Protein AF-A0A6A3HGG6-F1 (afdb_monomer_lite)

Sequence (88 aa):
MPISEVDDPLTRSMASWKPVSSKTLKLDIQTCAPNVGGVIKKELGEIFGVMWDGWTHGTVHYVGIYGVTFVNGKHRERLTVAVAFGGR

Organism: NCBI:txid129364

Foldseek 3Di:
DPLVCLPPPVSVVPVPDDRDHSVRVVVVCVVCLVVVVVVVPVVLDPDWDWDWDWDDDDQKIKIWIWTWHQDPNDIDIDGNDMDIDGDD

Radius of gyration: 17.35 Å; chains: 1; bounding box: 35×35×41 Å

Structure (mmCIF, N/CA/C/O backbone):
data_AF-A0A6A3HGG6-F1
#
_entry.id   AF-A0A6A3HGG6-F1
#
loop_
_atom_site.group_PDB
_atom_site.id
_atom_site.type_symbol
_atom_site.label_atom_id
_atom_site.label_alt_id
_atom_site.label_comp_id
_atom_site.label_asym_id
_atom_site.label_entity_id
_atom_site.label_seq_id
_atom_site.pdbx_PDB_ins_code
_atom_site.Cartn_x
_atom_site.Cartn_y
_atom_site.Cartn_z
_atom_site.occupancy
_atom_site.B_iso_or_equiv
_atom_site.auth_seq_id
_atom_site.auth_comp_id
_atom_site.auth_asym_id
_atom_site.auth_atom_id
_atom_site.pdbx_PDB_model_num
ATOM 1 N N . MET A 1 1 ? 7.417 9.195 -11.202 1.00 73.81 1 MET A N 1
ATOM 2 C CA . MET A 1 1 ? 7.904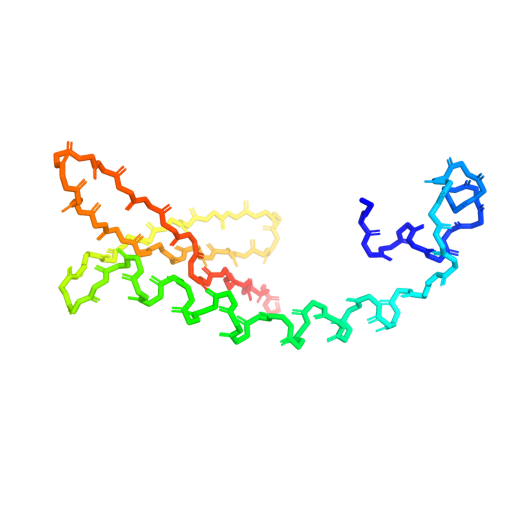 8.292 -12.258 1.00 73.81 1 MET A CA 1
ATOM 3 C C . MET A 1 1 ? 7.464 6.873 -11.913 1.00 73.81 1 MET A C 1
ATOM 5 O O . MET A 1 1 ? 7.852 6.390 -10.851 1.00 73.81 1 MET A O 1
ATOM 9 N N . PRO A 1 2 ? 6.590 6.247 -12.714 1.00 84.88 2 PRO A N 1
ATOM 10 C CA . PRO A 1 2 ? 6.288 4.817 -12.662 1.00 84.88 2 PRO A CA 1
ATOM 11 C C . PRO A 1 2 ? 7.556 3.956 -12.666 1.00 84.88 2 PRO A C 1
ATOM 13 O O . PRO A 1 2 ? 8.533 4.306 -13.320 1.00 84.88 2 PRO A O 1
ATOM 16 N N . ILE A 1 3 ? 7.534 2.802 -11.987 1.00 87.44 3 ILE A N 1
ATOM 17 C CA . ILE A 1 3 ? 8.694 1.887 -11.908 1.00 87.44 3 ILE A CA 1
ATOM 18 C C . ILE A 1 3 ? 9.181 1.464 -13.305 1.00 87.44 3 ILE A C 1
ATOM 20 O O . ILE A 1 3 ? 10.384 1.333 -13.515 1.00 87.44 3 ILE A O 1
ATOM 24 N N . SER A 1 4 ? 8.262 1.288 -14.258 1.00 87.81 4 SER A N 1
ATOM 25 C CA . SER A 1 4 ? 8.564 0.940 -15.653 1.00 87.81 4 SER A CA 1
ATOM 26 C C . SER A 1 4 ? 9.350 2.017 -16.401 1.00 87.81 4 SER A C 1
ATOM 28 O O . SER A 1 4 ? 10.085 1.694 -17.325 1.00 87.81 4 SER A O 1
ATOM 30 N N . GLU A 1 5 ? 9.218 3.280 -16.003 1.00 90.38 5 GLU A N 1
ATOM 31 C CA . GLU A 1 5 ? 9.891 4.414 -16.643 1.00 90.38 5 GLU A CA 1
ATOM 32 C C . GLU A 1 5 ? 11.271 4.702 -16.036 1.00 90.38 5 GLU A C 1
ATOM 34 O O . GLU A 1 5 ? 12.070 5.424 -16.621 1.00 90.38 5 GLU A O 1
ATOM 39 N N . VAL A 1 6 ? 11.592 4.123 -14.873 1.00 90.25 6 VAL A N 1
ATOM 40 C CA . VAL A 1 6 ? 12.874 4.360 -14.180 1.00 90.25 6 VAL A CA 1
ATOM 41 C C . VAL A 1 6 ? 14.065 3.894 -15.009 1.00 90.25 6 VAL A C 1
ATOM 43 O O . VAL A 1 6 ? 15.110 4.546 -15.039 1.00 90.25 6 VAL A O 1
ATOM 46 N N . ASP A 1 7 ? 13.899 2.769 -15.701 1.00 90.31 7 ASP A N 1
ATOM 47 C CA . ASP A 1 7 ? 14.931 2.222 -16.574 1.00 90.31 7 ASP A CA 1
ATOM 48 C C . ASP A 1 7 ? 14.792 2.707 -18.028 1.00 90.31 7 ASP A C 1
ATOM 50 O O . ASP A 1 7 ? 15.658 2.407 -18.852 1.00 90.31 7 ASP A O 1
ATOM 54 N N . ASP A 1 8 ? 13.770 3.503 -18.354 1.00 91.25 8 ASP A N 1
ATOM 55 C CA . ASP A 1 8 ? 13.611 4.076 -19.689 1.00 91.25 8 ASP A CA 1
ATOM 56 C C . ASP A 1 8 ? 14.669 5.177 -19.934 1.00 91.25 8 ASP A C 1
ATOM 58 O O . ASP A 1 8 ? 14.777 6.120 -19.141 1.00 91.25 8 ASP A O 1
ATOM 62 N N . PRO A 1 9 ? 15.499 5.089 -20.994 1.00 89.12 9 PRO A N 1
ATOM 63 C CA . PRO A 1 9 ? 16.569 6.057 -21.239 1.00 89.12 9 PRO A CA 1
ATOM 64 C C . PRO A 1 9 ? 16.070 7.484 -21.484 1.00 89.12 9 PRO A C 1
ATOM 66 O O . PRO A 1 9 ? 16.693 8.432 -21.000 1.00 89.12 9 PRO A O 1
ATOM 69 N N . LEU A 1 10 ? 14.953 7.646 -22.203 1.00 90.38 10 LEU A N 1
ATOM 70 C CA . LEU A 1 10 ? 14.407 8.962 -22.533 1.00 90.38 10 LEU A CA 1
ATOM 71 C C . LEU A 1 10 ? 13.881 9.644 -21.270 1.00 90.38 10 LEU A C 1
ATOM 73 O O . LEU A 1 10 ? 14.333 10.736 -20.923 1.00 90.38 10 LEU A O 1
ATOM 77 N N . THR A 1 11 ? 13.012 8.960 -20.531 1.00 87.75 11 THR A N 1
ATOM 78 C CA . THR A 1 11 ? 12.445 9.458 -19.276 1.00 87.75 11 THR A CA 1
ATOM 79 C C . THR A 1 11 ? 13.540 9.800 -18.273 1.00 87.75 11 THR A C 1
ATOM 81 O O . THR A 1 11 ? 13.519 10.865 -17.655 1.00 87.75 11 THR A O 1
ATOM 84 N N . ARG A 1 12 ? 14.564 8.951 -18.161 1.00 84.25 12 ARG A N 1
ATOM 85 C CA . ARG A 1 12 ? 15.703 9.184 -17.269 1.00 84.25 12 ARG A CA 1
ATOM 86 C C . ARG A 1 12 ? 16.562 10.375 -17.676 1.00 84.25 12 ARG A C 1
ATOM 88 O O . ARG A 1 12 ? 16.982 11.122 -16.796 1.00 84.25 12 ARG A O 1
ATOM 95 N N . SER A 1 13 ? 16.792 10.581 -18.973 1.00 87.06 13 SER A N 1
ATOM 96 C CA . SER A 1 13 ? 17.522 11.760 -19.458 1.00 87.06 13 SER A CA 1
ATOM 97 C C . SER A 1 13 ? 16.803 13.072 -19.121 1.00 87.06 13 SER A C 1
ATOM 99 O O . SER A 1 13 ? 17.452 14.076 -18.840 1.00 87.06 13 SER A O 1
ATOM 101 N N . MET A 1 14 ? 15.469 13.049 -19.071 1.00 88.25 14 MET A N 1
ATOM 102 C CA . MET A 1 14 ? 14.648 14.215 -18.742 1.00 88.25 14 MET A CA 1
ATOM 103 C C . MET A 1 14 ? 14.474 14.425 -17.232 1.00 88.25 14 MET A C 1
ATOM 105 O O . MET A 1 14 ? 14.345 15.558 -16.772 1.00 88.25 14 MET A O 1
ATOM 109 N N . ALA A 1 15 ? 14.471 13.349 -16.442 1.00 80.88 15 ALA A N 1
ATOM 110 C CA . ALA A 1 15 ? 14.049 13.383 -15.045 1.00 80.88 15 ALA A CA 1
ATOM 111 C C . ALA A 1 15 ? 14.941 14.206 -14.105 1.00 80.88 15 ALA A C 1
ATOM 113 O O . ALA A 1 15 ? 14.511 14.512 -12.998 1.00 80.88 15 ALA A O 1
ATOM 114 N N . SER A 1 16 ? 16.162 14.581 -14.503 1.00 83.19 16 SER A N 1
ATOM 115 C CA . SER A 1 16 ? 17.114 15.344 -13.669 1.00 83.19 16 SER A CA 1
ATOM 116 C C . SER A 1 16 ? 17.375 14.731 -12.276 1.00 83.19 16 SER A C 1
ATOM 118 O O . SER A 1 16 ? 17.841 15.409 -11.361 1.00 83.19 16 SER A O 1
ATOM 120 N N . TRP A 1 17 ? 17.059 13.446 -12.086 1.00 79.69 17 TRP A N 1
ATOM 121 C CA . TRP A 1 17 ? 17.221 12.730 -10.822 1.00 79.69 17 TRP A CA 1
ATOM 122 C C . TRP A 1 17 ? 18.583 12.045 -10.759 1.00 79.69 17 TRP A C 1
ATOM 124 O O . TRP A 1 17 ? 19.189 11.720 -11.781 1.00 79.69 17 TRP A O 1
ATOM 134 N N . LYS A 1 18 ? 19.062 11.791 -9.535 1.00 84.56 18 LYS A N 1
ATOM 135 C CA . LYS A 1 18 ? 20.253 10.959 -9.337 1.00 84.56 18 LYS A CA 1
ATOM 136 C C . LYS A 1 18 ? 20.018 9.577 -9.970 1.00 84.56 18 LYS A C 1
ATOM 138 O O . LYS A 1 18 ? 18.905 9.060 -9.848 1.00 84.56 18 LYS A O 1
ATOM 143 N N . PRO A 1 19 ? 21.033 8.969 -10.612 1.00 82.12 19 PRO A N 1
ATOM 144 C CA . PRO A 1 19 ? 20.879 7.657 -11.226 1.00 82.12 19 PRO A CA 1
ATOM 145 C C . PRO A 1 19 ? 20.366 6.618 -10.220 1.00 82.12 19 PRO A C 1
ATOM 147 O O . PRO A 1 19 ? 20.986 6.390 -9.183 1.00 82.12 19 PRO A O 1
ATOM 150 N N . VAL A 1 20 ? 19.240 5.983 -10.544 1.00 88.25 20 VAL A N 1
ATOM 151 C CA . VAL A 1 20 ? 18.632 4.883 -9.785 1.00 88.25 20 VAL A CA 1
ATOM 152 C C . VAL A 1 20 ? 18.066 3.859 -10.773 1.00 88.25 20 VAL A C 1
ATOM 154 O O . VAL A 1 20 ? 17.748 4.211 -11.909 1.00 88.25 20 VAL A O 1
ATOM 157 N N . SER A 1 21 ? 17.988 2.590 -10.369 1.00 89.31 21 SER A N 1
ATOM 158 C CA . SER A 1 21 ? 17.374 1.522 -11.172 1.00 89.31 21 SER A CA 1
ATOM 159 C C . SER A 1 21 ? 15.967 1.201 -10.679 1.00 89.31 21 SER A C 1
ATOM 161 O O . SER A 1 21 ? 15.668 1.392 -9.495 1.00 89.31 21 SER A O 1
ATOM 163 N N . SER A 1 22 ? 15.117 0.641 -11.544 1.00 92.00 22 SER A N 1
ATOM 164 C CA . SER A 1 22 ? 13.782 0.174 -11.136 1.00 92.00 22 SER A CA 1
ATOM 165 C C . SER A 1 22 ? 13.850 -0.848 -9.992 1.00 92.00 22 SER A C 1
ATOM 167 O O . SER A 1 22 ? 13.017 -0.832 -9.086 1.00 92.00 22 SER A O 1
ATOM 169 N N . LYS A 1 23 ? 14.884 -1.703 -9.991 1.00 92.44 23 LYS A N 1
ATOM 170 C CA . LYS A 1 23 ? 15.135 -2.716 -8.956 1.00 92.44 23 LYS A CA 1
ATOM 171 C C . LYS A 1 23 ? 15.427 -2.075 -7.604 1.00 92.44 23 LYS A C 1
ATOM 173 O O . LYS A 1 23 ? 14.808 -2.451 -6.613 1.00 92.44 23 LYS A O 1
ATOM 178 N N . THR A 1 24 ? 16.337 -1.102 -7.579 1.00 91.94 24 THR A N 1
ATOM 179 C CA . THR A 1 24 ? 16.679 -0.355 -6.361 1.00 91.94 24 THR A CA 1
ATOM 180 C C . THR A 1 24 ? 15.464 0.405 -5.849 1.00 91.94 24 THR A C 1
ATOM 182 O O . THR A 1 24 ? 15.108 0.254 -4.689 1.00 91.94 24 THR A O 1
ATOM 185 N N . LEU A 1 25 ? 14.756 1.125 -6.726 1.00 91.50 25 LEU A N 1
ATOM 186 C CA . LEU A 1 25 ? 13.567 1.875 -6.326 1.00 91.50 25 LEU A CA 1
ATOM 187 C C . LEU A 1 25 ? 12.476 0.959 -5.752 1.00 91.50 25 LEU A C 1
ATOM 189 O O . LEU A 1 25 ? 11.828 1.304 -4.768 1.00 91.50 25 LEU A O 1
ATOM 193 N N . LYS A 1 26 ? 12.279 -0.230 -6.332 1.00 92.69 26 LYS A N 1
ATOM 194 C CA . LYS A 1 26 ? 11.318 -1.213 -5.819 1.00 92.69 26 LYS A CA 1
ATOM 195 C C . LYS A 1 26 ? 11.700 -1.713 -4.423 1.00 92.69 26 LYS A C 1
ATOM 197 O O . LYS A 1 26 ? 10.822 -1.812 -3.568 1.00 92.69 26 LYS A O 1
ATOM 202 N N . LEU A 1 27 ? 12.980 -2.004 -4.188 1.00 93.75 27 LEU A N 1
ATOM 203 C CA . LEU A 1 27 ? 13.483 -2.396 -2.867 1.00 93.75 27 LEU A CA 1
ATOM 204 C C . LEU A 1 27 ? 13.331 -1.264 -1.845 1.00 93.75 27 LEU A C 1
ATOM 206 O O . LEU A 1 27 ? 12.907 -1.514 -0.718 1.00 93.75 27 LEU A O 1
ATOM 210 N N . ASP A 1 28 ? 13.601 -0.023 -2.243 1.00 92.06 28 ASP A N 1
ATOM 211 C CA . ASP A 1 28 ? 13.427 1.146 -1.380 1.00 92.06 28 ASP A CA 1
ATOM 212 C C . ASP A 1 28 ? 11.958 1.331 -0.991 1.00 92.06 28 ASP A C 1
ATOM 214 O O . ASP A 1 28 ? 11.654 1.514 0.187 1.00 92.06 28 ASP A O 1
ATOM 218 N N . ILE A 1 29 ? 11.025 1.197 -1.944 1.00 91.69 29 ILE A N 1
ATOM 219 C CA . ILE A 1 29 ? 9.578 1.232 -1.671 1.00 91.69 29 ILE A CA 1
ATOM 220 C C . ILE A 1 29 ? 9.191 0.135 -0.669 1.00 91.69 29 ILE A C 1
ATOM 222 O O . ILE A 1 29 ? 8.478 0.408 0.297 1.00 91.69 29 ILE A O 1
ATOM 226 N N . GLN A 1 30 ? 9.683 -1.094 -0.860 1.00 92.75 30 GLN A N 1
ATOM 227 C CA . GLN A 1 30 ? 9.421 -2.208 0.058 1.00 92.75 30 GLN A CA 1
ATOM 228 C C . GLN A 1 30 ? 9.990 -1.952 1.457 1.00 92.75 30 GLN A C 1
ATOM 230 O O . GLN A 1 30 ? 9.332 -2.246 2.451 1.00 92.75 30 GLN A O 1
ATOM 235 N N . THR A 1 31 ? 11.179 -1.358 1.540 1.00 94.94 31 THR A N 1
ATOM 236 C CA . THR A 1 31 ? 11.845 -1.024 2.807 1.00 94.94 31 THR A CA 1
ATOM 237 C C . THR A 1 31 ? 11.161 0.147 3.516 1.00 94.94 31 THR A C 1
ATOM 239 O O . THR A 1 31 ? 11.135 0.208 4.743 1.00 94.94 31 THR A O 1
ATOM 242 N N . CYS A 1 32 ? 10.554 1.065 2.761 1.00 93.75 32 CYS A N 1
ATOM 243 C CA . CYS A 1 32 ? 9.787 2.179 3.310 1.00 93.75 32 CYS A CA 1
ATOM 244 C C . CYS A 1 32 ? 8.401 1.756 3.814 1.00 93.75 32 CYS A C 1
ATOM 246 O O . CYS A 1 32 ? 7.870 2.398 4.721 1.00 93.75 32 CYS A O 1
ATOM 248 N N . ALA A 1 33 ? 7.811 0.689 3.265 1.00 91.25 33 ALA A N 1
ATOM 249 C CA . ALA A 1 33 ? 6.448 0.272 3.592 1.00 91.25 33 ALA A CA 1
ATOM 250 C C . ALA A 1 33 ? 6.203 0.034 5.103 1.00 91.25 33 ALA A C 1
ATOM 252 O O . ALA A 1 33 ? 5.205 0.551 5.609 1.00 91.25 33 ALA A O 1
ATOM 253 N N . PRO A 1 34 ? 7.094 -0.629 5.873 1.00 93.19 34 PRO A N 1
ATOM 254 C CA . PRO A 1 34 ? 6.940 -0.753 7.325 1.00 93.19 34 PRO A CA 1
ATOM 255 C C . PRO A 1 34 ? 6.922 0.594 8.060 1.00 93.19 34 PRO A C 1
ATOM 257 O O . PRO A 1 34 ? 6.120 0.784 8.972 1.00 93.19 34 PRO A O 1
ATOM 260 N N . ASN A 1 35 ? 7.762 1.549 7.644 1.00 94.50 35 ASN A N 1
ATOM 261 C CA . ASN A 1 35 ? 7.814 2.882 8.252 1.00 94.50 35 ASN A CA 1
ATOM 262 C C . ASN A 1 35 ? 6.517 3.654 7.994 1.00 94.50 35 ASN A C 1
ATOM 264 O O . ASN A 1 35 ? 5.956 4.252 8.913 1.00 94.50 35 ASN A O 1
ATOM 268 N N . VAL A 1 36 ? 6.001 3.586 6.763 1.00 91.56 36 VAL A N 1
ATOM 269 C CA . VAL A 1 36 ? 4.693 4.155 6.408 1.00 91.56 36 VAL A CA 1
ATOM 270 C C . VAL A 1 36 ? 3.582 3.490 7.226 1.00 91.56 36 VAL A C 1
ATOM 272 O O . VAL A 1 36 ? 2.748 4.189 7.794 1.00 91.56 36 VAL A O 1
ATOM 275 N N . GLY A 1 37 ? 3.613 2.162 7.377 1.00 91.12 37 GLY A N 1
ATOM 276 C CA . GLY A 1 37 ? 2.681 1.424 8.233 1.00 91.12 37 GLY A CA 1
ATOM 277 C C . GLY A 1 37 ? 2.729 1.869 9.699 1.00 91.12 37 GLY A C 1
ATOM 278 O O . GLY A 1 37 ? 1.686 2.023 10.331 1.00 91.12 37 GLY A O 1
ATOM 279 N N . GLY A 1 38 ? 3.921 2.154 10.232 1.00 92.81 38 GLY A N 1
ATOM 280 C CA . GLY A 1 38 ? 4.097 2.711 11.575 1.00 92.81 38 GLY A CA 1
ATOM 281 C C . GLY A 1 38 ? 3.465 4.098 11.740 1.00 92.81 38 GLY A C 1
ATOM 282 O O . GLY A 1 38 ? 2.805 4.359 12.748 1.00 92.81 38 GLY A O 1
ATOM 283 N N . VAL A 1 39 ? 3.607 4.970 10.736 1.00 91.88 39 VAL A N 1
ATOM 284 C CA . VAL A 1 39 ? 2.949 6.289 10.718 1.00 91.88 39 VAL A CA 1
ATOM 285 C C . VAL A 1 39 ? 1.431 6.136 10.652 1.00 91.88 39 VAL A C 1
ATOM 287 O O . VAL A 1 39 ? 0.734 6.743 11.463 1.00 91.88 39 VAL A O 1
ATOM 290 N N . ILE A 1 40 ? 0.920 5.282 9.760 1.00 90.56 40 ILE A N 1
ATOM 291 C CA . ILE A 1 40 ? -0.520 5.008 9.632 1.00 90.56 40 ILE A CA 1
ATOM 292 C C . ILE A 1 40 ? -1.084 4.479 10.954 1.00 90.56 40 ILE A C 1
ATOM 294 O O . ILE A 1 40 ? -2.101 4.982 11.421 1.00 90.56 40 ILE A O 1
ATOM 298 N N . LYS A 1 41 ? -0.403 3.531 11.611 1.00 90.56 41 LYS A N 1
ATOM 299 C CA . LYS A 1 41 ? -0.816 3.009 12.924 1.00 90.56 41 LYS A CA 1
ATOM 300 C C . LYS A 1 41 ? -0.950 4.125 13.963 1.00 90.56 41 LYS A C 1
ATOM 302 O O . LYS A 1 41 ? -1.930 4.165 14.700 1.00 90.56 41 LYS A O 1
ATOM 307 N N . LYS A 1 42 ? 0.023 5.040 14.019 1.00 90.56 42 LYS A N 1
ATOM 308 C CA . LYS A 1 42 ? -0.015 6.183 14.941 1.00 90.56 42 LYS A CA 1
ATOM 309 C C . LYS A 1 42 ? -1.156 7.149 14.615 1.00 90.56 42 LYS A C 1
ATOM 311 O O . LYS A 1 42 ? -1.740 7.715 15.531 1.00 90.56 42 LYS A O 1
ATOM 316 N N . GLU A 1 43 ? -1.452 7.358 13.334 1.00 88.94 43 GLU A N 1
ATOM 317 C CA . GLU A 1 43 ? -2.544 8.233 12.902 1.00 88.94 43 GLU A CA 1
ATOM 318 C C . GLU A 1 43 ? -3.932 7.639 13.162 1.00 88.94 43 GLU A C 1
ATOM 320 O O . GLU A 1 43 ? -4.822 8.384 13.563 1.00 88.94 43 GLU A O 1
ATOM 325 N N . LEU A 1 44 ? -4.119 6.334 12.933 1.00 90.50 44 LEU A N 1
ATOM 326 C CA . LEU A 1 44 ? -5.395 5.643 13.141 1.00 90.50 44 LEU A CA 1
ATOM 327 C C . LEU A 1 44 ? -5.739 5.497 14.628 1.00 90.50 44 LEU A C 1
ATOM 329 O O . LEU A 1 44 ? -6.910 5.600 14.990 1.00 90.50 44 LEU A O 1
ATOM 333 N N . GLY A 1 45 ? -4.724 5.316 15.478 1.00 88.50 45 GLY A N 1
ATOM 334 C CA . GLY A 1 45 ? -4.901 5.075 16.907 1.00 88.50 45 GLY A CA 1
ATOM 335 C C . GLY A 1 45 ? -5.331 3.638 17.212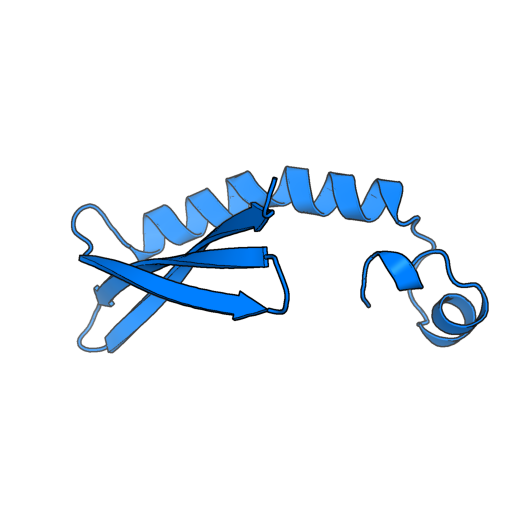 1.00 88.50 45 GLY A C 1
ATOM 336 O O . GLY A 1 45 ? -5.216 2.744 16.376 1.00 88.50 45 GLY A O 1
ATOM 337 N N . GLU A 1 46 ? -5.795 3.403 18.440 1.00 87.88 46 GLU A N 1
ATOM 338 C CA . GLU A 1 46 ? -6.221 2.068 18.892 1.00 87.88 46 GLU A CA 1
ATOM 339 C C . GLU A 1 46 ? -7.612 1.680 18.380 1.00 87.88 46 GLU A C 1
ATOM 341 O O . GLU A 1 46 ? -7.887 0.499 18.181 1.00 87.88 46 GLU A O 1
ATOM 346 N N . ILE A 1 47 ? -8.476 2.673 18.144 1.00 88.44 47 ILE A N 1
ATOM 347 C CA . ILE A 1 47 ? -9.846 2.483 17.668 1.00 88.44 47 ILE A CA 1
ATOM 348 C C . ILE A 1 47 ? -9.997 3.224 16.345 1.00 88.44 47 ILE A C 1
ATOM 350 O O . ILE A 1 47 ? -9.919 4.450 16.289 1.00 88.44 47 ILE A O 1
ATOM 354 N N . PHE A 1 48 ? -10.238 2.464 15.284 1.00 91.94 48 PHE A N 1
ATOM 355 C CA . PHE A 1 48 ? -10.472 2.974 13.942 1.00 91.94 48 PHE A CA 1
ATOM 356 C C . PHE A 1 48 ? -11.493 2.086 13.224 1.00 91.94 48 PHE A C 1
ATOM 358 O O . PHE A 1 48 ? -11.646 0.905 13.536 1.00 91.94 48 PHE A O 1
ATOM 365 N N . GLY A 1 49 ? -12.214 2.668 12.272 1.00 92.31 49 GLY A N 1
ATOM 366 C CA . GLY A 1 49 ? -13.078 1.941 11.351 1.00 92.31 49 GLY A CA 1
ATOM 367 C C . GLY A 1 49 ? -12.287 1.387 10.171 1.00 92.31 49 GLY A C 1
ATOM 368 O O . GLY A 1 49 ? -11.236 1.913 9.809 1.00 92.31 49 GLY A O 1
ATOM 369 N N . VAL A 1 50 ? -12.810 0.338 9.543 1.00 93.38 50 VAL A N 1
ATOM 370 C CA . VAL A 1 50 ? -12.269 -0.203 8.293 1.00 93.38 50 VAL A CA 1
ATOM 371 C C . VAL A 1 50 ? -13.321 -0.045 7.205 1.00 93.38 50 VAL A C 1
ATOM 373 O O . VAL A 1 50 ? -14.470 -0.433 7.404 1.00 93.38 50 VAL A O 1
ATOM 376 N N . MET A 1 51 ? -12.927 0.520 6.067 1.00 94.75 51 MET A N 1
ATOM 377 C CA . MET A 1 51 ? -13.767 0.645 4.878 1.00 94.75 51 MET A CA 1
ATOM 378 C C . MET A 1 51 ? -13.160 -0.160 3.730 1.00 94.75 51 MET A C 1
ATOM 380 O O . MET A 1 51 ? -11.941 -0.167 3.542 1.00 94.75 51 MET A O 1
ATOM 384 N N . TRP A 1 52 ? -14.015 -0.829 2.961 1.00 94.19 52 TRP A N 1
ATOM 385 C CA . TRP A 1 52 ? -13.627 -1.564 1.763 1.00 94.19 52 TRP A CA 1
ATOM 386 C C . TRP A 1 52 ? -14.202 -0.889 0.528 1.00 94.19 52 TRP A C 1
ATOM 388 O O . TRP A 1 52 ? -15.388 -0.571 0.508 1.00 94.19 52 TRP A O 1
ATOM 398 N N . ASP A 1 53 ? -13.370 -0.723 -0.494 1.00 94.62 53 ASP A N 1
ATOM 399 C CA . ASP A 1 53 ? -13.803 -0.300 -1.823 1.00 94.62 53 ASP A CA 1
ATOM 400 C C . ASP A 1 53 ? -13.358 -1.333 -2.857 1.00 94.62 53 ASP A C 1
ATOM 402 O O . ASP A 1 53 ? -12.200 -1.754 -2.877 1.00 94.62 53 ASP A O 1
ATOM 406 N N . GLY A 1 54 ? -14.295 -1.786 -3.682 1.00 94.69 54 GLY A N 1
ATOM 407 C CA . GLY A 1 54 ? -14.079 -2.849 -4.652 1.00 94.69 54 GLY A CA 1
ATOM 408 C C . GLY A 1 54 ? -14.234 -2.320 -6.067 1.00 94.69 54 GLY A C 1
ATOM 409 O O . GLY A 1 54 ? -15.258 -1.729 -6.398 1.00 94.69 54 GLY A O 1
ATOM 410 N N . TRP A 1 55 ? -13.259 -2.589 -6.933 1.00 95.00 55 TRP A N 1
ATOM 411 C CA . TRP A 1 55 ? -13.358 -2.238 -8.350 1.00 95.00 55 TRP A CA 1
ATOM 412 C C . TRP A 1 55 ? -12.858 -3.368 -9.244 1.00 95.00 55 TRP A C 1
ATOM 414 O O . TRP A 1 55 ? -12.208 -4.309 -8.798 1.00 95.00 55 TRP A O 1
ATOM 424 N N . THR A 1 56 ? -13.196 -3.313 -10.529 1.00 94.19 56 THR A N 1
ATOM 425 C CA . THR A 1 56 ? -12.774 -4.311 -11.520 1.00 94.19 56 THR A CA 1
ATOM 426 C C . THR A 1 56 ? -12.193 -3.607 -12.734 1.00 94.19 56 THR A C 1
ATOM 428 O O . THR A 1 56 ? -12.749 -2.615 -13.204 1.00 94.19 56 THR A O 1
ATOM 431 N N . HIS A 1 57 ? -11.083 -4.128 -13.250 1.00 93.19 57 HIS A N 1
ATOM 432 C CA . HIS A 1 57 ? -10.497 -3.694 -14.511 1.00 93.19 57 HIS A CA 1
ATOM 433 C C . HIS A 1 57 ? -10.141 -4.920 -15.358 1.00 93.19 57 HIS A C 1
ATOM 435 O O . HIS A 1 57 ? -9.218 -5.671 -15.037 1.00 93.19 57 HIS A O 1
ATOM 441 N N . GLY A 1 58 ? -10.899 -5.141 -16.435 1.00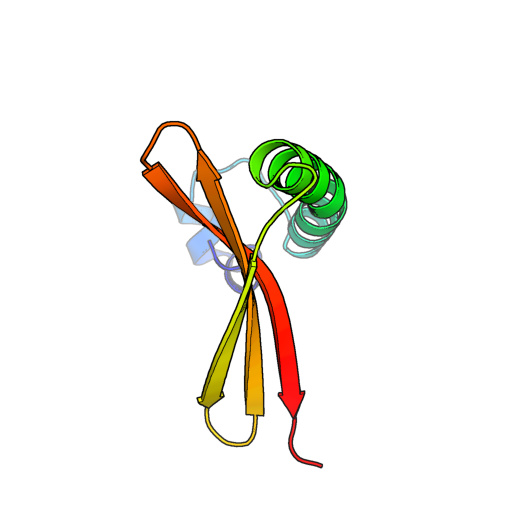 92.31 58 GLY A N 1
ATOM 442 C CA . GLY A 1 58 ? -10.775 -6.345 -17.256 1.00 92.31 58 GLY A CA 1
ATOM 443 C C . GLY A 1 58 ? -11.113 -7.606 -16.457 1.00 92.31 58 GLY A C 1
ATOM 444 O O . GLY A 1 58 ? -12.189 -7.703 -15.875 1.00 92.31 58 GLY A O 1
ATOM 445 N N . THR A 1 59 ? -10.184 -8.562 -16.423 1.00 93.06 59 THR A N 1
ATOM 446 C CA . THR A 1 59 ? -10.307 -9.827 -15.675 1.00 93.06 59 THR A CA 1
ATOM 447 C C . THR A 1 59 ? -9.751 -9.750 -14.252 1.00 93.06 59 THR A C 1
ATOM 449 O O . THR A 1 59 ? -9.681 -10.769 -13.564 1.00 93.06 59 THR A O 1
ATOM 452 N N . VAL A 1 60 ? -9.313 -8.566 -13.81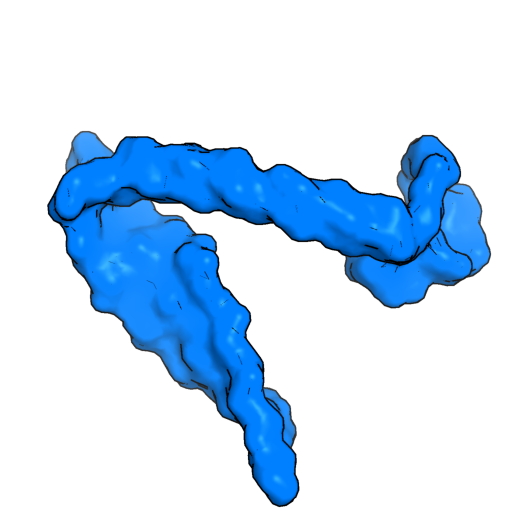1 1.00 94.25 60 VAL A N 1
ATOM 453 C CA . VAL A 1 60 ? -8.718 -8.367 -12.489 1.00 94.25 60 VAL A CA 1
ATOM 454 C C . VAL A 1 60 ? -9.703 -7.629 -11.592 1.00 94.25 60 VAL A C 1
ATOM 456 O O . VAL A 1 60 ? -10.160 -6.528 -11.911 1.00 94.25 60 VAL A O 1
ATOM 459 N N . HIS A 1 61 ? -10.006 -8.235 -10.449 1.00 92.69 61 HIS A N 1
ATOM 460 C CA . HIS A 1 61 ? -10.807 -7.640 -9.387 1.00 92.69 61 HIS A CA 1
ATOM 461 C C . HIS A 1 61 ? -9.885 -7.089 -8.308 1.00 92.69 61 HIS A C 1
ATOM 463 O O . HIS A 1 61 ? -8.880 -7.705 -7.966 1.00 92.69 61 HIS A O 1
ATOM 469 N N . TYR A 1 62 ? -10.228 -5.943 -7.747 1.00 93.38 62 TYR A N 1
ATOM 470 C CA . TYR A 1 62 ? -9.420 -5.263 -6.754 1.00 93.38 62 TYR A CA 1
ATOM 471 C C . TYR A 1 62 ? -10.247 -4.953 -5.517 1.00 93.38 62 TYR A C 1
ATOM 473 O O . TYR A 1 62 ? -11.437 -4.657 -5.615 1.00 93.38 62 TYR A O 1
ATOM 481 N N . VAL A 1 63 ? -9.591 -4.991 -4.360 1.00 95.44 63 VAL A N 1
ATOM 482 C CA . VAL A 1 63 ? -10.155 -4.533 -3.089 1.00 95.44 63 VAL A CA 1
ATOM 483 C C . VAL A 1 63 ? -9.157 -3.595 -2.422 1.00 95.44 63 VAL A C 1
ATOM 485 O O . VAL A 1 63 ? -8.036 -3.994 -2.097 1.00 95.44 63 VAL A O 1
ATOM 488 N N . GLY A 1 64 ? -9.568 -2.349 -2.218 1.00 94.38 64 GLY A N 1
ATOM 489 C CA . GLY A 1 64 ? -8.901 -1.366 -1.377 1.00 94.38 64 GLY A CA 1
ATOM 490 C C . GLY A 1 64 ? -9.421 -1.463 0.053 1.00 94.38 64 GLY A C 1
ATOM 491 O O . GLY A 1 64 ? -10.626 -1.505 0.282 1.00 94.38 64 GLY A O 1
ATOM 492 N N . ILE A 1 65 ? -8.510 -1.510 1.020 1.00 93.88 65 ILE A N 1
ATOM 493 C CA . ILE A 1 65 ? -8.803 -1.529 2.454 1.00 93.88 65 ILE A CA 1
ATOM 494 C C . ILE A 1 65 ? -8.308 -0.219 3.054 1.00 93.88 65 ILE A C 1
ATOM 496 O O . ILE A 1 65 ? -7.108 0.075 3.017 1.00 93.88 65 ILE A O 1
ATOM 500 N N . TYR A 1 66 ? -9.220 0.543 3.645 1.00 93.25 66 TYR A N 1
ATOM 501 C CA . TYR A 1 66 ? -8.955 1.847 4.235 1.00 93.25 66 TYR A CA 1
ATOM 502 C C . TYR A 1 66 ? -9.127 1.785 5.748 1.00 93.25 66 TYR A C 1
ATOM 504 O O . TYR A 1 66 ? -10.140 1.296 6.242 1.00 93.25 66 TYR A O 1
ATOM 512 N N . GLY A 1 67 ? -8.152 2.315 6.480 1.00 93.44 67 GLY A N 1
ATOM 513 C CA . GLY A 1 67 ? -8.324 2.671 7.881 1.00 93.44 67 GLY A CA 1
ATOM 514 C C . GLY A 1 67 ? -8.953 4.056 7.966 1.00 93.44 67 GLY A C 1
ATOM 515 O O . GLY A 1 67 ? -8.484 4.991 7.312 1.00 93.44 67 GLY A O 1
ATOM 516 N N . VAL A 1 68 ? -10.005 4.185 8.763 1.00 92.94 68 VAL A N 1
ATOM 517 C CA . VAL A 1 68 ? -10.801 5.403 8.898 1.00 92.94 68 VAL A CA 1
ATOM 518 C C . VAL A 1 68 ? -10.846 5.814 10.360 1.00 92.94 68 VAL A C 1
ATOM 520 O O . VAL A 1 68 ? -11.175 5.015 11.232 1.00 92.94 68 VAL A O 1
ATOM 523 N N . THR A 1 69 ? -10.528 7.069 10.653 1.00 91.75 69 THR A N 1
ATOM 524 C CA . THR A 1 69 ? -10.569 7.596 12.020 1.00 91.75 69 THR A CA 1
ATOM 5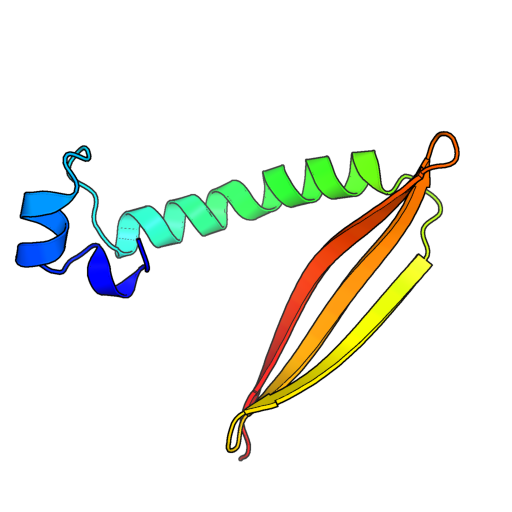25 C C . THR A 1 69 ? -11.077 9.034 12.042 1.00 91.75 69 THR A C 1
ATOM 527 O O . THR A 1 69 ? -10.996 9.763 11.048 1.00 91.75 69 THR A O 1
ATOM 530 N N . PHE A 1 70 ? -11.591 9.458 13.194 1.00 87.50 70 PHE A N 1
ATOM 531 C CA . PHE A 1 70 ? -11.984 10.837 13.455 1.00 87.50 70 PHE A CA 1
ATOM 532 C C . PHE A 1 70 ? -11.072 11.411 14.531 1.00 87.50 70 PHE A C 1
ATOM 534 O O . PHE A 1 70 ? -11.186 11.080 15.707 1.00 87.50 70 PHE A O 1
ATOM 541 N N . VAL A 1 71 ? -10.170 12.303 14.127 1.00 82.44 71 VAL A N 1
ATOM 542 C CA . VAL A 1 71 ? -9.214 12.946 15.036 1.00 82.44 71 VAL A CA 1
ATOM 543 C C . VAL A 1 71 ? -9.452 14.447 15.003 1.00 82.44 71 VAL A C 1
ATOM 545 O O . VAL A 1 71 ? -9.390 15.066 13.939 1.00 82.44 71 VAL A O 1
ATOM 548 N N . ASN A 1 72 ? -9.710 15.047 16.168 1.00 85.19 72 ASN A N 1
ATOM 549 C CA . ASN A 1 72 ? -9.973 16.484 16.329 1.00 85.19 72 ASN A CA 1
ATOM 550 C C . ASN A 1 72 ? -11.100 17.000 15.413 1.00 85.19 72 ASN A C 1
ATOM 552 O O . ASN A 1 72 ? -10.953 18.030 14.755 1.00 85.19 72 ASN A O 1
ATOM 556 N N . GLY A 1 73 ? -12.198 16.244 15.308 1.00 82.94 73 GLY A N 1
ATOM 557 C CA . GLY A 1 73 ? -13.346 16.593 14.461 1.00 82.94 73 GLY A CA 1
ATOM 558 C C . GLY A 1 73 ? -13.089 16.486 12.954 1.00 82.94 73 GLY A C 1
ATOM 559 O O . GLY A 1 73 ? -13.947 16.872 12.16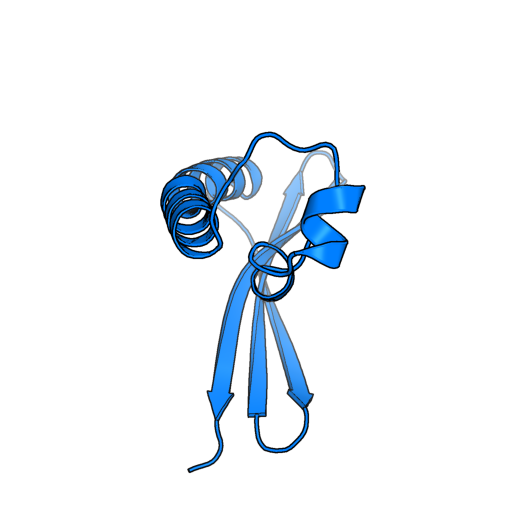6 1.00 82.94 73 GLY A O 1
ATOM 560 N N . LYS A 1 74 ? -11.927 15.967 12.531 1.00 84.94 74 LYS A N 1
ATOM 561 C CA . LYS A 1 74 ? -11.601 15.739 11.121 1.00 84.94 74 LYS A CA 1
ATOM 562 C C . LYS A 1 74 ? -11.607 14.256 10.799 1.00 84.94 74 LYS A C 1
ATOM 564 O O . LYS A 1 74 ? -10.909 13.469 11.439 1.00 84.94 74 LYS A O 1
ATOM 569 N N . HIS A 1 75 ? -12.350 13.924 9.756 1.00 85.19 75 HIS A N 1
ATOM 570 C CA . HIS A 1 75 ? -12.299 12.626 9.115 1.00 85.19 75 HIS A CA 1
ATOM 571 C C . HIS A 1 75 ? -10.936 12.411 8.453 1.00 85.19 75 HIS A C 1
ATOM 573 O O . HIS A 1 75 ? -10.430 13.299 7.758 1.00 85.19 75 HIS A O 1
ATOM 579 N N . ARG A 1 76 ? -10.330 11.249 8.686 1.00 86.50 76 ARG A N 1
ATOM 580 C CA . ARG A 1 76 ? -9.083 10.835 8.045 1.00 86.50 76 ARG A CA 1
ATOM 581 C C . ARG A 1 76 ? -9.234 9.418 7.530 1.00 86.50 76 ARG A C 1
ATOM 583 O O . ARG A 1 76 ? -9.561 8.517 8.294 1.00 86.50 76 ARG A O 1
ATOM 590 N N . GLU A 1 77 ? -8.906 9.239 6.260 1.00 89.31 77 GLU A N 1
ATOM 591 C CA . GLU A 1 77 ? -8.879 7.942 5.596 1.00 89.31 77 GLU A CA 1
ATOM 592 C C . GLU A 1 77 ? -7.460 7.661 5.109 1.00 89.31 77 GLU A C 1
ATOM 594 O O . GLU A 1 77 ? -6.803 8.528 4.520 1.00 89.31 77 GLU A O 1
ATOM 599 N N . ARG A 1 78 ? -6.974 6.447 5.361 1.00 89.19 78 ARG A N 1
ATOM 600 C CA . ARG A 1 78 ? -5.670 5.973 4.895 1.00 89.19 78 ARG A CA 1
ATOM 601 C C . ARG A 1 78 ? -5.829 4.634 4.201 1.00 89.19 78 ARG A C 1
ATOM 603 O O . ARG A 1 78 ? -6.234 3.654 4.826 1.00 89.19 78 ARG A O 1
ATOM 610 N N . LEU A 1 79 ? -5.460 4.577 2.922 1.00 85.88 79 LEU A N 1
ATOM 611 C CA . LEU A 1 79 ? -5.332 3.307 2.217 1.00 85.88 79 LEU A CA 1
ATOM 612 C C . LEU A 1 79 ? -4.244 2.482 2.910 1.00 85.88 79 LEU A C 1
ATOM 614 O O . LEU A 1 79 ? -3.092 2.902 2.996 1.00 85.88 79 LEU A O 1
ATOM 618 N N . THR A 1 80 ? -4.638 1.327 3.429 1.00 84.19 80 THR A N 1
ATOM 619 C CA . THR A 1 80 ? -3.757 0.436 4.187 1.00 84.19 80 THR A CA 1
ATOM 620 C C . THR A 1 80 ? -3.275 -0.709 3.306 1.00 84.19 80 THR A C 1
ATOM 622 O O . THR A 1 80 ? -2.103 -1.073 3.352 1.00 84.19 80 THR A O 1
ATOM 625 N N . VAL A 1 81 ? -4.160 -1.253 2.466 1.00 87.19 81 VAL A N 1
ATOM 626 C CA . VAL A 1 81 ? -3.840 -2.342 1.536 1.00 87.19 81 VAL A CA 1
ATOM 627 C C . VAL A 1 81 ? -4.663 -2.176 0.263 1.00 87.19 81 VAL A C 1
ATOM 629 O O . VAL A 1 81 ? -5.834 -1.822 0.334 1.00 87.19 81 VAL A O 1
ATOM 632 N N . ALA A 1 82 ? -4.076 -2.480 -0.891 1.00 85.88 82 ALA A N 1
ATOM 633 C CA . ALA A 1 82 ? -4.815 -2.754 -2.118 1.00 85.88 82 ALA A CA 1
ATOM 634 C C . ALA A 1 82 ? -4.433 -4.155 -2.608 1.00 85.88 82 ALA A C 1
ATOM 636 O O . ALA A 1 82 ? -3.248 -4.452 -2.763 1.00 85.88 82 ALA A O 1
ATOM 637 N N . VAL A 1 83 ? -5.424 -5.019 -2.817 1.00 89.19 83 VAL A N 1
ATOM 638 C CA . VAL A 1 83 ? -5.223 -6.406 -3.257 1.00 89.19 83 VAL A CA 1
ATOM 639 C C . VAL A 1 83 ? -5.815 -6.578 -4.645 1.00 89.19 83 VAL A C 1
ATOM 641 O O . VAL A 1 83 ? -6.926 -6.120 -4.892 1.00 89.19 83 VAL A O 1
ATOM 644 N N . ALA A 1 84 ? -5.079 -7.242 -5.535 1.00 89.00 84 ALA A N 1
ATOM 645 C CA . ALA A 1 84 ? -5.534 -7.612 -6.869 1.00 89.00 84 ALA A CA 1
ATOM 646 C C . ALA A 1 84 ? -5.757 -9.128 -6.947 1.00 89.00 84 ALA A C 1
ATOM 648 O O . ALA A 1 84 ? -4.896 -9.912 -6.547 1.00 89.00 84 ALA A O 1
ATOM 649 N N . PHE A 1 85 ? -6.894 -9.531 -7.499 1.00 86.88 85 PHE A N 1
ATOM 650 C CA . PHE A 1 85 ? -7.310 -10.908 -7.722 1.00 86.88 85 PHE A CA 1
ATOM 651 C C . PHE A 1 85 ? -7.488 -11.114 -9.227 1.00 86.88 85 PHE A C 1
ATOM 653 O O . PHE A 1 85 ? -8.397 -10.547 -9.833 1.00 86.88 85 PHE A O 1
ATOM 660 N N . GLY A 1 86 ? -6.596 -11.887 -9.847 1.00 79.00 86 GLY A N 1
ATOM 661 C CA . GLY A 1 86 ? -6.715 -12.246 -11.261 1.00 79.00 86 GLY A CA 1
ATOM 662 C C . GLY A 1 86 ? -7.726 -13.372 -11.473 1.00 79.00 86 GLY A C 1
ATOM 663 O O . GLY A 1 86 ? -7.765 -14.323 -10.690 1.00 79.00 86 GLY A O 1
ATOM 664 N N . GLY A 1 87 ? -8.529 -13.272 -12.535 1.00 68.88 87 GLY A N 1
ATOM 665 C CA . GLY A 1 87 ? -9.296 -14.401 -13.060 1.00 68.88 87 GLY A CA 1
ATOM 666 C C . GLY A 1 87 ? -8.370 -15.567 -13.422 1.00 68.88 87 GLY A C 1
ATOM 667 O O . GLY A 1 87 ? -7.292 -15.346 -13.973 1.00 68.88 87 GLY A O 1
ATOM 668 N N . ARG A 1 88 ? -8.782 -16.783 -13.042 1.00 61.75 88 ARG A N 1
ATOM 669 C CA . ARG A 1 88 ? -8.094 -18.043 -13.365 1.00 61.75 88 ARG A CA 1
ATOM 670 C C . ARG A 1 88 ? -8.024 -18.292 -14.866 1.00 61.75 88 ARG A C 1
ATOM 672 O O . ARG A 1 88 ? -9.020 -17.962 -15.547 1.00 61.75 88 ARG A O 1
#

Secondary structure (DSSP, 8-state):
--HHHHT-HHHHHHS-PPP--HHHHHHHHHHHHHHHHHHHHHHH-SS-EEEEEEEEETTEEEEEEEEEEEETTEEEEEEEEEEEEE--

pLDDT: mean 89.12, std 5.56, range [61.75, 95.44]